Protein AF-A0A438E228-F1 (afdb_monomer_lite)

Sequence (140 aa):
MLTSPVPRIRSSVRLMSAAWNVSDANQFQRDSKQSRMDGAVSITTAISANVNNIHVFNGTNFKNWKEHVIIVLGCMDLDYALREDCPPNLTSVSTAEQRSTMEKWEQSNRMNLMIMKHSILEAIRGAIPDEPEPRHSWTR

Organism: Vitis vinifera (NCBI:txid29760)

Radius of gyration: 23.84 Å; chains: 1; bounding box: 52×94×46 Å

pLDDT: mean 73.13, std 18.23, range [35.41, 95.56]

Secondary structure (DSSP, 8-state):
-PPPPPP--------S-SPPPHHHHHHHHHHHHHHHHHHHHHHHHHHHHHHTTS--B-SS-HHHHHHHHHHHHHHTT--HHHHSPPPPPP-TT--HHHHHHHHHHHHHHHHHHHHHHHTB-HHHHTTS-SS---------

Structure (mmCIF, N/CA/C/O backbone):
data_AF-A0A438E228-F1
#
_entry.id   AF-A0A438E228-F1
#
loop_
_atom_site.group_PDB
_atom_site.id
_atom_site.type_symbol
_atom_site.label_atom_id
_atom_site.label_alt_id
_atom_site.label_comp_id
_atom_site.label_asym_id
_atom_site.label_entity_id
_atom_site.label_seq_id
_atom_site.pdbx_PDB_ins_code
_atom_site.Cartn_x
_atom_site.Cartn_y
_atom_site.Cartn_z
_atom_site.occupancy
_atom_site.B_iso_or_equiv
_atom_site.auth_seq_id
_atom_site.auth_comp_id
_atom_site.auth_asym_id
_atom_site.auth_atom_id
_atom_site.pdbx_PDB_model_num
ATOM 1 N N . MET A 1 1 ? 24.508 58.964 -0.647 1.00 37.16 1 MET A N 1
ATOM 2 C CA . MET A 1 1 ? 23.480 58.053 -1.193 1.00 37.16 1 MET A CA 1
ATOM 3 C C . MET A 1 1 ? 24.159 56.732 -1.513 1.00 37.16 1 MET A C 1
ATOM 5 O O . MET A 1 1 ? 25.148 56.744 -2.231 1.00 37.16 1 MET A O 1
ATOM 9 N N . LEU A 1 2 ? 23.725 55.650 -0.864 1.00 37.00 2 LEU A N 1
ATOM 10 C CA . LEU A 1 2 ? 24.321 54.311 -0.938 1.00 37.00 2 LEU A CA 1
ATOM 11 C C . LEU A 1 2 ? 23.979 53.649 -2.279 1.00 37.00 2 LEU A C 1
ATOM 13 O O . LEU A 1 2 ? 22.807 53.586 -2.640 1.00 37.00 2 LEU A O 1
ATOM 17 N N . THR A 1 3 ? 24.977 53.138 -2.997 1.00 41.09 3 THR A N 1
ATOM 18 C CA . THR A 1 3 ? 24.772 52.285 -4.173 1.00 41.09 3 THR A CA 1
ATOM 19 C C . THR A 1 3 ? 24.939 50.826 -3.750 1.00 41.09 3 THR A C 1
ATOM 21 O O . THR A 1 3 ? 25.944 50.445 -3.156 1.00 41.09 3 THR A O 1
ATOM 24 N N . SER A 1 4 ? 23.908 50.016 -3.990 1.00 35.41 4 SER A N 1
ATOM 25 C CA . SER A 1 4 ? 23.897 48.581 -3.690 1.00 35.41 4 SER A CA 1
ATOM 26 C C . SER A 1 4 ? 24.301 47.792 -4.945 1.00 35.41 4 SER A C 1
ATOM 28 O O . SER A 1 4 ? 23.861 48.169 -6.036 1.00 35.41 4 SER A O 1
ATOM 30 N N . PRO A 1 5 ? 25.116 46.723 -4.861 1.00 39.94 5 PRO A N 1
ATOM 31 C CA . PRO A 1 5 ? 25.478 45.932 -6.030 1.00 39.94 5 PRO A CA 1
ATOM 32 C C . PRO A 1 5 ? 24.398 44.893 -6.382 1.00 39.94 5 PRO A C 1
ATOM 34 O O . PRO A 1 5 ? 23.823 44.230 -5.521 1.00 39.94 5 PRO A O 1
ATOM 37 N N . VAL A 1 6 ? 24.151 44.749 -7.685 1.00 37.91 6 VAL A N 1
ATOM 38 C CA . VAL A 1 6 ? 23.207 43.800 -8.297 1.00 37.91 6 VAL A CA 1
ATOM 39 C C . VAL A 1 6 ? 23.636 42.343 -8.027 1.00 37.91 6 VAL A C 1
ATOM 41 O O . VAL A 1 6 ? 24.813 42.023 -8.222 1.00 37.91 6 VAL A O 1
ATOM 44 N N . PRO A 1 7 ? 22.724 41.423 -7.647 1.00 37.00 7 PRO A N 1
ATOM 45 C CA . PRO A 1 7 ? 23.058 40.014 -7.458 1.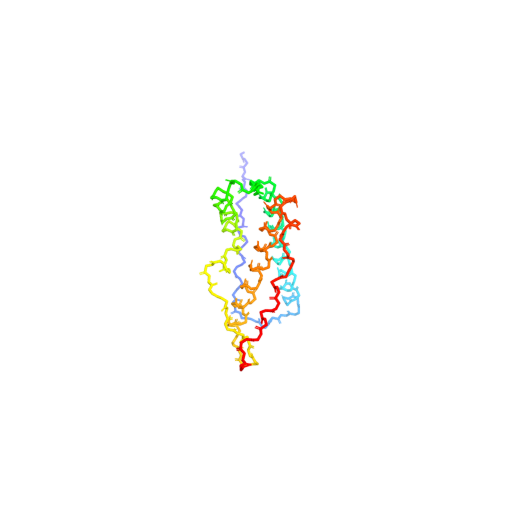00 37.00 7 PRO A CA 1
ATOM 46 C C . PRO A 1 7 ? 23.410 39.340 -8.788 1.00 37.00 7 PRO A C 1
ATOM 48 O O . PRO A 1 7 ? 22.610 39.290 -9.724 1.00 37.00 7 PRO A O 1
ATOM 51 N N . ARG A 1 8 ? 24.618 38.781 -8.867 1.00 38.84 8 ARG A N 1
ATOM 52 C CA . ARG A 1 8 ? 25.073 37.975 -10.001 1.00 38.84 8 ARG A CA 1
ATOM 53 C C . ARG A 1 8 ? 24.474 36.574 -9.872 1.00 38.84 8 ARG A C 1
ATOM 55 O O . ARG A 1 8 ? 24.931 35.774 -9.060 1.00 38.84 8 ARG A O 1
ATOM 62 N N . ILE A 1 9 ? 23.449 36.282 -10.668 1.00 43.34 9 ILE A N 1
ATOM 63 C CA . ILE A 1 9 ? 22.897 34.931 -10.812 1.00 43.34 9 ILE A CA 1
ATOM 64 C C . ILE A 1 9 ? 24.007 34.042 -11.388 1.00 43.34 9 ILE A C 1
ATOM 66 O O . ILE A 1 9 ? 24.452 34.245 -12.518 1.00 43.34 9 ILE A O 1
ATOM 70 N N . ARG A 1 10 ? 24.497 33.076 -10.604 1.00 37.41 10 ARG A N 1
ATOM 71 C CA . ARG A 1 10 ? 25.455 32.074 -11.082 1.00 37.41 10 ARG A CA 1
ATOM 72 C C . ARG A 1 10 ? 24.677 31.013 -11.853 1.00 37.41 10 ARG A C 1
ATOM 74 O O . ARG A 1 10 ? 24.060 30.133 -11.262 1.00 37.41 10 ARG A O 1
ATOM 81 N N . SER A 1 11 ? 24.693 31.121 -13.174 1.00 42.69 11 SER A N 1
ATOM 82 C CA . SER A 1 11 ? 24.216 30.080 -14.075 1.00 42.69 11 SER A CA 1
ATOM 83 C C . SER A 1 11 ? 25.070 28.819 -13.913 1.00 42.69 11 SER A C 1
ATOM 85 O O . SER A 1 11 ? 26.295 28.860 -14.010 1.00 42.69 11 SER A O 1
ATOM 87 N N . SER A 1 12 ? 24.423 27.679 -13.680 1.00 42.59 12 SER A N 1
ATOM 88 C CA . SER A 1 12 ? 25.042 26.368 -13.881 1.00 42.59 12 SER A CA 1
ATOM 89 C C . SER A 1 12 ? 24.096 25.480 -14.677 1.00 42.59 12 SER A C 1
ATOM 91 O O . SER A 1 12 ? 23.597 24.472 -14.192 1.00 42.59 12 SER A O 1
ATOM 93 N N . VAL A 1 13 ? 23.854 25.873 -15.926 1.00 47.88 13 VAL A N 1
ATOM 94 C CA . VAL A 1 13 ? 23.432 24.932 -16.965 1.00 47.88 13 VAL A CA 1
ATOM 95 C C . VAL A 1 13 ? 24.723 24.403 -17.584 1.00 47.88 13 VAL A C 1
ATOM 97 O O . VAL A 1 13 ? 25.383 25.104 -18.350 1.00 47.88 13 VAL A O 1
ATOM 100 N N . ARG A 1 14 ? 25.148 23.201 -17.180 1.00 48.97 14 ARG A N 1
ATOM 101 C CA . ARG A 1 14 ? 26.323 22.536 -17.757 1.00 48.97 14 ARG A CA 1
ATOM 102 C C . ARG A 1 14 ? 25.879 21.860 -19.055 1.00 48.97 14 ARG A C 1
ATOM 104 O O . ARG A 1 14 ? 25.091 20.921 -19.024 1.00 48.97 14 ARG A O 1
ATOM 111 N N . LEU A 1 15 ? 26.353 22.383 -20.184 1.00 40.00 15 LEU A N 1
ATOM 112 C CA . LEU A 1 15 ? 26.158 21.803 -21.512 1.00 40.00 15 LEU A CA 1
ATOM 113 C C . LEU A 1 15 ? 26.700 20.362 -21.547 1.00 40.00 15 LEU A C 1
ATOM 115 O O . LEU A 1 15 ? 27.805 20.094 -21.071 1.00 40.00 15 LEU A O 1
ATOM 119 N N . MET A 1 16 ? 25.913 19.441 -22.109 1.00 41.88 16 MET A N 1
ATOM 120 C CA . MET A 1 16 ? 26.294 18.048 -22.345 1.00 41.88 16 MET A CA 1
ATOM 121 C C . MET A 1 16 ? 27.388 17.974 -23.416 1.00 41.88 16 MET A C 1
ATOM 123 O O . MET A 1 16 ? 27.078 18.144 -24.592 1.00 41.88 16 MET A O 1
ATOM 127 N N . SER A 1 17 ? 28.641 17.725 -23.022 1.00 51.22 17 SER A N 1
ATOM 128 C CA . SER A 1 17 ? 29.645 16.949 -23.785 1.00 51.22 17 SER A CA 1
ATOM 129 C C . SER A 1 17 ? 31.025 17.021 -23.123 1.00 51.22 17 SER A C 1
ATOM 131 O O . SER A 1 17 ? 31.789 17.946 -23.375 1.00 51.22 17 SER A O 1
ATOM 133 N N . ALA A 1 18 ? 31.349 16.035 -22.285 1.00 52.47 18 ALA A N 1
ATOM 134 C CA . ALA A 1 18 ? 32.702 15.529 -22.017 1.00 52.47 18 ALA A CA 1
ATOM 135 C C . ALA A 1 18 ? 32.564 14.306 -21.097 1.00 52.47 18 ALA A C 1
ATOM 137 O O . ALA A 1 18 ? 31.696 14.296 -20.225 1.00 52.47 18 ALA A O 1
ATOM 138 N N . ALA A 1 19 ? 33.369 13.266 -21.317 1.00 60.22 19 ALA A N 1
ATOM 139 C CA . ALA A 1 19 ? 33.315 12.019 -20.559 1.00 60.22 19 ALA A CA 1
ATOM 140 C C . ALA A 1 19 ? 33.327 12.268 -19.038 1.00 60.22 19 ALA A C 1
ATOM 142 O O . ALA A 1 19 ? 34.140 13.047 -18.537 1.00 60.22 19 ALA A O 1
ATOM 143 N N . TRP A 1 20 ? 32.415 11.602 -18.323 1.00 65.31 20 TRP A N 1
ATOM 144 C CA . TRP A 1 20 ? 32.310 11.650 -16.864 1.00 65.31 20 TRP A CA 1
ATOM 145 C C . TRP A 1 20 ? 33.666 11.331 -16.225 1.00 65.31 20 TRP A C 1
ATOM 147 O O . TRP A 1 20 ? 34.258 10.292 -16.519 1.00 65.31 20 TRP A O 1
ATOM 157 N N . ASN A 1 21 ? 34.164 12.208 -15.351 1.00 83.81 21 ASN A N 1
ATOM 158 C CA . ASN A 1 21 ? 35.365 11.913 -14.569 1.00 83.81 21 ASN A CA 1
ATOM 159 C C . ASN A 1 21 ? 35.002 11.186 -13.257 1.00 83.81 21 ASN A C 1
ATOM 161 O O . ASN A 1 21 ? 33.838 11.103 -12.859 1.00 83.81 21 ASN A O 1
ATOM 165 N N . VAL A 1 22 ? 36.017 10.663 -12.563 1.00 78.56 22 VAL A N 1
ATOM 166 C CA . VAL A 1 22 ? 35.849 9.918 -11.298 1.00 78.56 22 VAL A CA 1
ATOM 167 C C . VAL A 1 22 ? 35.140 10.752 -10.222 1.00 78.56 22 VAL A C 1
ATOM 169 O O . VAL A 1 22 ? 34.357 10.218 -9.437 1.00 78.56 22 VAL A O 1
ATOM 172 N N . SER A 1 23 ? 35.370 12.066 -10.188 1.00 81.69 23 SER A N 1
ATOM 173 C CA . SER A 1 23 ? 34.722 12.963 -9.228 1.00 81.69 23 SER A CA 1
ATOM 174 C C . SER A 1 23 ? 33.227 13.104 -9.499 1.00 81.69 23 SER A C 1
ATOM 176 O O . SER A 1 23 ? 32.443 13.076 -8.551 1.00 81.69 23 SER A O 1
ATOM 178 N N . ASP A 1 24 ? 32.824 13.191 -10.768 1.00 85.00 24 ASP A N 1
ATOM 179 C CA . ASP A 1 24 ? 31.416 13.259 -11.154 1.00 85.00 24 ASP A CA 1
ATOM 180 C C . ASP A 1 24 ? 30.688 11.937 -10.813 1.00 85.00 24 ASP A C 1
ATOM 182 O O . ASP A 1 24 ? 29.572 11.957 -10.292 1.00 85.00 24 ASP A O 1
ATOM 186 N N . ALA A 1 25 ? 31.341 10.782 -11.005 1.00 72.69 25 ALA A N 1
ATOM 187 C CA . ALA A 1 25 ? 30.795 9.474 -10.619 1.00 72.69 25 ALA A CA 1
ATOM 188 C C . ALA A 1 25 ? 30.622 9.331 -9.094 1.00 72.69 25 ALA A C 1
ATOM 190 O O . ALA A 1 25 ? 29.584 8.868 -8.613 1.00 72.69 25 ALA A O 1
ATOM 191 N N . ASN A 1 26 ? 31.611 9.775 -8.315 1.00 84.62 26 ASN A N 1
ATOM 192 C CA . ASN A 1 26 ? 31.530 9.776 -6.854 1.00 84.62 26 ASN A CA 1
ATOM 193 C C . ASN A 1 26 ? 30.458 10.743 -6.334 1.00 84.62 26 ASN A C 1
ATOM 195 O O . ASN A 1 26 ? 29.793 10.442 -5.342 1.00 84.62 26 ASN A O 1
ATOM 199 N N . GLN A 1 27 ? 30.270 11.887 -6.998 1.00 76.75 27 GLN A N 1
ATOM 200 C CA . GLN A 1 27 ? 29.206 12.831 -6.670 1.00 76.75 27 GLN A CA 1
ATOM 201 C C . GLN A 1 27 ? 27.830 12.214 -6.931 1.00 76.75 27 GLN A C 1
ATOM 203 O O . GLN A 1 27 ? 27.004 12.210 -6.028 1.00 76.75 27 GLN A O 1
ATOM 208 N N . PHE A 1 28 ? 27.625 11.583 -8.089 1.00 73.50 28 PHE A N 1
ATOM 209 C CA . PHE A 1 28 ? 26.378 10.879 -8.395 1.00 73.50 28 PHE A CA 1
ATOM 210 C C . PHE A 1 28 ? 26.061 9.777 -7.374 1.00 73.50 28 PHE A C 1
ATOM 212 O O . PHE A 1 28 ? 24.922 9.630 -6.942 1.00 73.50 28 PHE A O 1
ATOM 219 N N . GLN A 1 29 ? 27.071 9.021 -6.935 1.00 68.69 29 GLN A N 1
ATOM 220 C CA . GLN A 1 29 ? 26.897 8.012 -5.886 1.00 68.69 29 GLN A CA 1
ATOM 221 C C . GLN A 1 29 ? 26.500 8.630 -4.540 1.00 68.69 29 GLN A C 1
ATOM 223 O O . GLN A 1 29 ? 25.649 8.073 -3.846 1.00 68.69 29 GLN A O 1
ATOM 228 N N . ARG A 1 30 ? 27.085 9.775 -4.162 1.00 76.06 30 ARG A N 1
ATOM 229 C CA . ARG A 1 30 ? 26.685 10.507 -2.951 1.00 76.06 30 ARG A CA 1
ATOM 230 C C . ARG A 1 30 ? 25.270 11.048 -3.065 1.00 76.06 30 ARG A C 1
ATOM 232 O O . ARG A 1 30 ? 24.494 10.834 -2.144 1.00 76.06 30 ARG A O 1
ATOM 239 N N . ASP A 1 31 ? 24.928 11.661 -4.188 1.00 67.44 31 ASP A N 1
ATOM 240 C CA . ASP A 1 31 ? 23.605 12.236 -4.425 1.00 67.44 31 ASP A CA 1
ATOM 241 C C . ASP A 1 31 ? 22.534 11.140 -4.473 1.00 67.44 31 ASP A C 1
ATOM 243 O O . ASP A 1 31 ? 21.464 11.293 -3.896 1.00 67.44 31 ASP A O 1
ATOM 247 N N . SER A 1 32 ? 22.846 9.982 -5.063 1.00 62.00 32 SER A N 1
ATOM 248 C CA . SER A 1 32 ? 21.977 8.802 -5.044 1.00 62.00 32 SER A CA 1
ATOM 249 C C . SER A 1 32 ? 21.795 8.251 -3.628 1.00 62.00 32 SER A C 1
ATOM 251 O O . SER A 1 32 ? 20.670 7.984 -3.212 1.00 62.00 32 SER A O 1
ATOM 253 N N . LYS A 1 33 ? 22.876 8.108 -2.848 1.00 70.38 33 LYS A N 1
ATOM 254 C CA . LYS A 1 33 ? 22.790 7.679 -1.442 1.00 70.38 33 LYS A CA 1
ATOM 255 C C . LYS A 1 33 ? 21.995 8.679 -0.602 1.00 70.38 33 LYS A C 1
ATOM 257 O O . LYS A 1 33 ? 21.144 8.250 0.168 1.00 70.38 33 LYS A O 1
ATOM 262 N N . GLN A 1 34 ? 22.232 9.976 -0.779 1.00 64.38 34 GLN A N 1
ATOM 263 C CA . GLN A 1 34 ? 21.528 11.042 -0.073 1.00 64.38 34 GLN A CA 1
ATOM 264 C C . GLN A 1 34 ? 20.047 11.062 -0.448 1.00 64.38 34 GLN A C 1
ATOM 266 O O . GLN A 1 34 ? 19.217 11.007 0.441 1.00 64.38 34 GLN A O 1
ATOM 271 N N . SER A 1 35 ? 19.707 10.995 -1.735 1.00 67.50 35 SER A N 1
ATOM 272 C CA . SER A 1 35 ? 18.322 10.902 -2.209 1.00 67.50 35 SER A CA 1
ATOM 273 C C . SER A 1 35 ? 17.598 9.669 -1.653 1.00 67.50 35 SER A C 1
ATOM 275 O O . SER A 1 35 ? 16.450 9.768 -1.222 1.00 67.50 35 SER A O 1
ATOM 277 N N . ARG A 1 36 ? 18.277 8.513 -1.584 1.00 64.62 36 ARG A N 1
ATOM 278 C CA . ARG A 1 36 ? 17.733 7.305 -0.940 1.00 64.62 36 ARG A CA 1
ATOM 279 C C . ARG A 1 36 ? 17.503 7.509 0.557 1.00 64.62 36 ARG A C 1
ATOM 281 O O . ARG A 1 36 ? 16.487 7.048 1.069 1.00 64.62 36 ARG A O 1
ATOM 288 N N . MET A 1 37 ? 18.424 8.178 1.253 1.00 62.88 37 MET A N 1
ATOM 289 C CA . MET A 1 37 ? 18.266 8.496 2.674 1.00 62.88 37 MET A CA 1
ATOM 290 C C . MET A 1 37 ? 17.169 9.532 2.911 1.00 62.88 37 MET A C 1
ATOM 292 O O . MET A 1 37 ? 16.365 9.326 3.805 1.00 62.88 37 MET A O 1
ATOM 296 N N . ASP A 1 38 ? 17.076 10.585 2.105 1.00 63.50 38 ASP A N 1
ATOM 297 C CA . ASP A 1 38 ? 16.048 11.624 2.211 1.00 63.50 38 ASP A CA 1
ATOM 298 C C . ASP A 1 38 ? 14.656 11.035 1.966 1.00 63.50 38 ASP A C 1
ATOM 300 O O . ASP A 1 38 ? 13.727 11.303 2.728 1.00 63.50 38 ASP A O 1
ATOM 304 N N . GLY A 1 39 ? 14.526 10.150 0.971 1.00 60.59 39 GLY A N 1
ATOM 305 C CA . GLY A 1 39 ? 13.312 9.366 0.750 1.00 60.59 39 GLY A CA 1
ATOM 306 C C . GLY A 1 39 ? 12.980 8.470 1.946 1.00 60.59 39 GLY A C 1
ATOM 307 O O . GLY A 1 39 ? 11.852 8.482 2.431 1.00 60.59 39 GLY A O 1
ATOM 308 N N . ALA A 1 40 ? 13.961 7.743 2.489 1.00 59.62 40 ALA A N 1
ATOM 309 C CA . ALA A 1 40 ? 13.758 6.892 3.663 1.00 59.62 40 ALA A CA 1
ATOM 310 C C . ALA A 1 40 ? 13.406 7.691 4.933 1.00 59.62 40 ALA A C 1
ATOM 312 O O . ALA A 1 40 ? 12.540 7.268 5.697 1.00 59.62 40 ALA A O 1
ATOM 313 N N . VAL A 1 41 ? 14.032 8.848 5.160 1.00 64.69 41 VAL A N 1
ATOM 314 C CA . VAL A 1 41 ? 13.767 9.758 6.287 1.00 64.69 41 VAL A CA 1
ATOM 315 C C . VAL A 1 41 ? 12.388 10.396 6.145 1.00 64.69 41 VAL A C 1
ATOM 317 O O . VAL A 1 41 ? 11.645 10.451 7.126 1.00 64.69 41 VAL A O 1
ATOM 320 N N . SER A 1 42 ? 12.006 10.810 4.934 1.00 68.88 42 SER A N 1
ATOM 321 C CA . SER A 1 42 ? 10.672 11.336 4.632 1.00 68.88 42 SER A CA 1
ATOM 322 C C . SER A 1 42 ? 9.589 10.285 4.894 1.00 68.88 42 SER A C 1
ATOM 324 O O . SER A 1 42 ? 8.654 10.551 5.649 1.00 68.88 42 SER A O 1
ATOM 326 N N . ILE A 1 43 ? 9.777 9.057 4.395 1.00 61.84 43 ILE A N 1
ATOM 327 C CA . ILE A 1 43 ? 8.870 7.931 4.650 1.00 61.84 43 ILE A CA 1
ATOM 328 C C . ILE A 1 43 ? 8.814 7.616 6.147 1.00 61.84 43 ILE A C 1
ATOM 330 O O . ILE A 1 43 ? 7.729 7.514 6.699 1.00 61.84 43 ILE A O 1
ATOM 334 N N . THR A 1 44 ? 9.949 7.515 6.843 1.00 62.72 44 THR A N 1
ATOM 335 C CA . THR A 1 44 ? 9.980 7.172 8.280 1.00 62.72 44 THR A CA 1
ATOM 336 C C . THR A 1 44 ? 9.286 8.234 9.134 1.00 62.72 44 THR A C 1
ATOM 338 O O . THR A 1 44 ? 8.528 7.901 10.046 1.00 62.72 44 THR A O 1
ATOM 341 N N . THR A 1 45 ? 9.484 9.512 8.810 1.00 65.06 45 THR A N 1
ATOM 342 C CA . THR A 1 45 ? 8.821 10.627 9.500 1.00 65.06 45 THR A CA 1
ATOM 343 C C . THR A 1 45 ? 7.315 10.594 9.242 1.00 65.06 45 THR A C 1
ATOM 345 O O . THR A 1 45 ? 6.539 10.667 10.196 1.00 65.06 45 THR A O 1
ATOM 348 N N . ALA A 1 46 ? 6.898 10.379 7.989 1.00 62.88 46 ALA A N 1
ATOM 349 C CA . ALA A 1 46 ? 5.492 10.229 7.621 1.00 62.88 46 ALA A CA 1
ATOM 350 C C . ALA A 1 46 ? 4.843 9.011 8.300 1.00 62.88 46 ALA A C 1
ATOM 352 O O . ALA A 1 46 ? 3.738 9.131 8.819 1.00 62.88 46 ALA A O 1
ATOM 353 N N . ILE A 1 47 ? 5.542 7.870 8.392 1.00 64.88 47 ILE A N 1
ATOM 354 C CA . ILE A 1 47 ? 5.070 6.684 9.125 1.00 64.88 47 ILE A CA 1
ATOM 355 C C . ILE A 1 47 ? 4.868 7.057 10.592 1.00 64.88 47 ILE A C 1
ATOM 357 O O . ILE A 1 47 ? 3.786 6.850 11.123 1.00 64.88 47 ILE A O 1
ATOM 361 N N . SER A 1 48 ? 5.875 7.632 11.253 1.00 65.75 48 SER A N 1
ATOM 362 C CA . SER A 1 48 ? 5.792 7.930 12.689 1.00 65.75 48 SER A CA 1
ATOM 363 C C . SER A 1 48 ? 4.679 8.928 13.036 1.00 65.75 48 SER A C 1
ATOM 365 O O . SER A 1 48 ? 3.980 8.752 14.032 1.00 65.75 48 SER A O 1
ATOM 367 N N . ALA A 1 49 ? 4.469 9.947 12.199 1.00 61.69 49 ALA A N 1
ATOM 368 C CA . ALA A 1 49 ? 3.413 10.932 12.391 1.00 61.69 49 ALA A CA 1
ATOM 369 C C . ALA A 1 49 ? 2.027 10.347 12.085 1.00 61.69 49 ALA A C 1
ATOM 371 O O . ALA A 1 49 ? 1.072 10.619 12.808 1.00 61.69 49 ALA A O 1
ATOM 372 N N . ASN A 1 50 ? 1.905 9.524 11.042 1.00 63.78 50 ASN A N 1
ATOM 373 C CA . ASN A 1 50 ? 0.607 9.035 10.588 1.00 63.78 50 ASN A CA 1
ATOM 374 C C . ASN A 1 50 ? 0.143 7.812 11.375 1.00 63.78 50 ASN A C 1
ATOM 376 O O . ASN A 1 50 ? -1.029 7.738 11.719 1.00 63.78 50 ASN A O 1
ATOM 380 N N . VAL A 1 51 ? 1.042 6.888 11.727 1.00 60.44 51 VAL A N 1
ATOM 381 C CA . VAL A 1 51 ? 0.711 5.670 12.483 1.00 60.44 51 VAL A CA 1
ATOM 382 C C . VAL A 1 51 ? 0.132 5.996 13.860 1.00 60.44 51 VAL A C 1
ATOM 384 O O . VAL A 1 51 ? -0.840 5.365 14.264 1.00 60.44 51 VAL A O 1
ATOM 387 N N . ASN A 1 52 ? 0.636 7.036 14.530 1.00 61.00 52 ASN A N 1
ATOM 388 C CA . ASN A 1 52 ? 0.072 7.514 15.798 1.00 61.00 52 ASN A CA 1
ATOM 389 C C . ASN A 1 52 ? -1.343 8.111 15.654 1.00 61.00 52 ASN A C 1
ATOM 391 O O . ASN A 1 52 ? -2.069 8.202 16.640 1.00 61.00 52 ASN A O 1
ATOM 395 N N . ASN A 1 53 ? -1.737 8.509 14.440 1.00 63.34 53 ASN A N 1
ATOM 396 C CA . ASN A 1 53 ? -3.042 9.095 14.127 1.00 63.34 53 ASN A CA 1
ATOM 397 C C . ASN A 1 53 ? -4.015 8.100 13.466 1.00 63.34 53 ASN A C 1
ATOM 399 O O . ASN A 1 53 ? -5.184 8.436 13.253 1.00 63.34 53 ASN A O 1
ATOM 403 N N . ILE A 1 54 ? -3.576 6.877 13.131 1.00 66.38 54 ILE A N 1
ATOM 404 C CA . ILE A 1 54 ? -4.490 5.843 12.640 1.00 66.38 54 ILE A CA 1
ATOM 405 C C . ILE A 1 54 ? -5.377 5.421 13.811 1.00 66.38 54 ILE A C 1
ATOM 407 O O . ILE A 1 54 ? -4.901 4.945 14.840 1.00 66.38 54 ILE A O 1
ATOM 411 N N . HIS A 1 55 ? -6.690 5.569 13.640 1.00 70.25 55 HIS A N 1
ATOM 412 C CA . HIS A 1 55 ? -7.654 5.036 14.593 1.00 70.25 55 HIS A CA 1
ATOM 413 C C . HIS A 1 55 ? -7.458 3.526 14.707 1.00 70.25 55 HIS A C 1
ATOM 415 O O . HIS A 1 55 ? -7.730 2.804 13.754 1.00 70.25 55 HIS A O 1
ATOM 421 N N . VAL A 1 56 ? -7.005 3.052 15.866 1.00 81.00 56 VAL A N 1
ATOM 422 C CA . VAL A 1 56 ? -6.746 1.628 16.101 1.00 81.00 56 VAL A CA 1
ATOM 423 C C . VAL A 1 56 ? -8.004 0.803 15.811 1.00 81.00 56 VAL A C 1
ATOM 425 O O . VAL A 1 56 ? -9.098 1.117 16.294 1.00 81.00 56 VAL A O 1
ATOM 428 N N . PHE A 1 57 ? -7.862 -0.262 15.021 1.00 81.06 57 PHE A N 1
ATOM 429 C CA . PHE A 1 57 ? -8.955 -1.187 14.743 1.00 81.06 57 PHE A CA 1
ATOM 430 C C . PHE A 1 57 ? -9.332 -1.959 16.009 1.00 81.06 57 PHE A C 1
ATOM 432 O O . PHE A 1 57 ? -8.503 -2.675 16.568 1.00 81.06 57 PHE A O 1
ATOM 439 N N . ASN A 1 58 ? -10.589 -1.835 16.441 1.00 81.19 58 ASN A N 1
ATOM 440 C CA . ASN A 1 58 ? -11.098 -2.412 17.692 1.00 81.19 58 ASN A CA 1
ATOM 441 C C . ASN A 1 58 ? -12.182 -3.486 17.478 1.00 81.19 58 ASN A C 1
ATOM 443 O O . ASN A 1 58 ? -12.903 -3.832 18.410 1.00 81.19 58 ASN A O 1
ATOM 447 N N . GLY A 1 59 ? -12.347 -3.971 16.245 1.00 79.25 59 GLY A N 1
ATOM 448 C CA . GLY A 1 59 ? -13.368 -4.960 15.883 1.00 79.25 59 GLY A CA 1
ATOM 449 C C . GLY A 1 59 ? -14.727 -4.368 15.496 1.00 79.25 59 GLY A C 1
ATOM 450 O O . GLY A 1 59 ? -15.457 -4.991 14.733 1.00 79.25 59 GLY A O 1
ATOM 451 N N . THR A 1 60 ? -15.058 -3.151 15.940 1.00 85.81 60 THR A N 1
ATOM 452 C CA . THR A 1 60 ? -16.364 -2.507 15.671 1.00 85.81 60 THR A CA 1
ATOM 453 C C . THR A 1 60 ? -16.292 -1.363 14.655 1.00 85.81 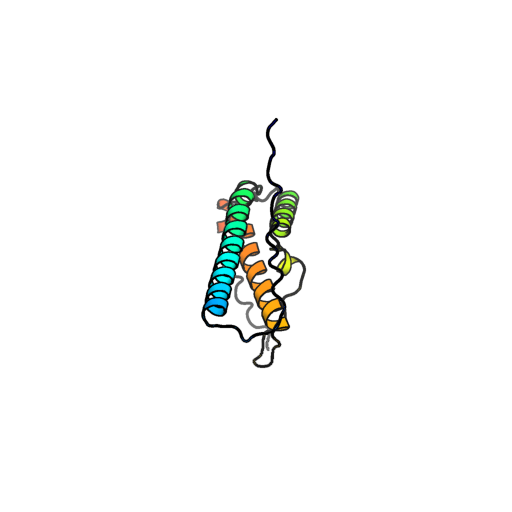60 THR A C 1
ATOM 455 O O . THR A 1 60 ? -17.310 -0.945 14.111 1.00 85.81 60 THR A O 1
ATOM 458 N N . ASN A 1 61 ? -15.089 -0.867 14.356 1.00 86.31 61 ASN A N 1
ATOM 459 C CA . ASN A 1 61 ? -14.852 0.357 13.585 1.00 86.31 61 ASN A CA 1
ATOM 460 C C . ASN A 1 61 ? -14.293 0.122 12.165 1.00 86.31 61 ASN A C 1
ATOM 462 O O . ASN A 1 61 ? -13.670 1.020 11.599 1.00 86.31 61 ASN A O 1
ATOM 466 N N . PHE A 1 62 ? -14.525 -1.057 11.571 1.00 85.69 62 PHE A N 1
ATOM 467 C CA . PHE A 1 62 ? -13.886 -1.492 10.315 1.00 85.69 62 PHE A CA 1
ATOM 468 C C . PHE A 1 62 ? -13.962 -0.468 9.175 1.00 85.69 62 PHE A C 1
ATOM 470 O O . PHE A 1 62 ? -12.949 -0.198 8.535 1.00 85.69 62 PHE A O 1
ATOM 477 N N . LYS A 1 63 ? -15.142 0.116 8.922 1.00 88.94 63 LYS A N 1
ATOM 478 C CA . LYS A 1 63 ? -15.341 1.065 7.815 1.00 88.94 63 LYS A CA 1
ATOM 479 C C . LYS A 1 63 ? -14.425 2.289 7.947 1.00 88.94 63 LYS A C 1
ATOM 481 O O . LYS A 1 63 ? -13.696 2.598 7.010 1.00 88.94 63 LYS A O 1
ATOM 486 N N . ASN A 1 64 ? -14.429 2.923 9.119 1.00 86.69 64 ASN A N 1
ATOM 487 C CA . ASN A 1 64 ? -13.645 4.131 9.382 1.00 86.69 64 ASN A CA 1
ATOM 488 C C . ASN A 1 64 ? -12.144 3.819 9.440 1.00 86.69 64 ASN A C 1
ATOM 490 O O . ASN A 1 64 ? -11.334 4.565 8.898 1.00 86.69 64 ASN A O 1
ATOM 494 N N . TRP A 1 65 ? -11.773 2.690 10.057 1.00 88.12 65 TRP A N 1
ATOM 495 C CA . TRP A 1 65 ? -10.386 2.226 10.090 1.00 88.12 65 TRP A CA 1
ATOM 496 C C . TRP A 1 65 ? -9.834 2.008 8.678 1.00 88.12 65 TRP A C 1
ATOM 498 O O . TRP A 1 65 ? -8.785 2.549 8.336 1.00 88.12 65 TRP A O 1
ATOM 508 N N . LYS A 1 66 ? -10.568 1.273 7.832 1.00 88.38 66 LYS A N 1
ATOM 509 C CA . LYS A 1 66 ? -10.165 0.988 6.451 1.00 88.38 66 LYS A CA 1
ATOM 510 C C . LYS A 1 66 ? -9.973 2.274 5.646 1.00 88.38 66 LYS A C 1
ATOM 512 O O . LYS A 1 66 ? -8.995 2.387 4.916 1.00 88.38 66 LYS A O 1
ATOM 517 N N . GLU A 1 67 ? -10.890 3.230 5.778 1.00 89.00 67 GLU A N 1
ATOM 518 C CA . GLU A 1 67 ? -10.809 4.522 5.090 1.00 89.00 67 GLU A CA 1
ATOM 519 C C . GLU A 1 67 ? -9.562 5.314 5.509 1.00 89.00 67 GLU A C 1
ATOM 521 O O . GLU A 1 67 ? -8.787 5.732 4.650 1.00 89.00 67 GLU A O 1
ATOM 526 N N . HIS A 1 68 ? -9.298 5.432 6.814 1.00 85.12 68 HIS A N 1
ATOM 527 C CA . HIS A 1 68 ? -8.098 6.106 7.320 1.00 85.12 68 HIS A CA 1
ATOM 528 C C . HIS A 1 68 ? -6.802 5.422 6.869 1.00 85.12 68 HIS A C 1
ATOM 530 O O . HIS A 1 68 ? -5.861 6.106 6.469 1.00 85.12 68 HIS A O 1
ATOM 536 N N . VAL A 1 69 ? -6.749 4.086 6.896 1.00 87.06 69 VAL A N 1
ATOM 537 C CA . VAL A 1 69 ? -5.582 3.331 6.418 1.00 87.06 69 VAL A CA 1
ATOM 538 C C . VAL A 1 69 ? -5.330 3.615 4.938 1.00 87.06 69 VAL A C 1
ATOM 540 O O . VAL A 1 69 ? -4.208 3.954 4.579 1.00 87.06 69 VAL A O 1
ATOM 543 N N . ILE A 1 70 ? -6.353 3.546 4.082 1.00 89.00 70 ILE A N 1
ATOM 544 C CA . ILE A 1 70 ? -6.197 3.809 2.642 1.00 89.00 70 ILE A CA 1
ATOM 545 C C . ILE A 1 70 ? -5.688 5.235 2.388 1.00 89.00 70 ILE A C 1
ATOM 547 O O . ILE A 1 70 ? -4.782 5.412 1.575 1.00 89.00 70 ILE A O 1
ATOM 551 N N . ILE A 1 71 ? -6.217 6.238 3.100 1.00 87.62 71 ILE A N 1
ATOM 552 C CA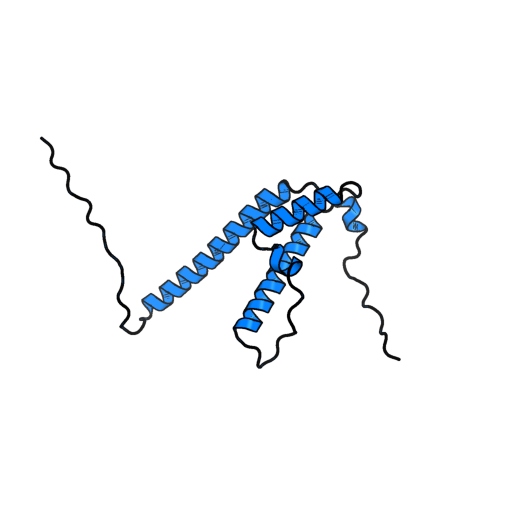 . ILE A 1 71 ? -5.769 7.634 2.974 1.00 87.62 71 ILE A CA 1
ATOM 553 C C . ILE A 1 71 ? -4.289 7.766 3.347 1.00 87.62 71 ILE A C 1
ATOM 555 O O . ILE A 1 71 ? -3.516 8.333 2.579 1.00 87.62 71 ILE A O 1
ATOM 559 N N . VAL A 1 72 ? -3.878 7.212 4.493 1.00 85.75 72 VAL A N 1
ATOM 560 C CA . VAL A 1 72 ? -2.480 7.270 4.948 1.00 85.75 72 VAL A CA 1
ATOM 561 C C . VAL A 1 72 ? -1.545 6.596 3.946 1.00 85.75 72 VAL A C 1
ATOM 563 O O . VAL A 1 72 ? -0.515 7.169 3.602 1.00 85.75 72 VAL A O 1
ATOM 566 N N . LEU A 1 73 ? -1.907 5.411 3.448 1.00 88.75 73 LEU A N 1
ATOM 567 C CA . LEU A 1 73 ? -1.095 4.686 2.470 1.00 88.75 73 LEU A CA 1
ATOM 568 C C . LEU A 1 73 ? -0.986 5.444 1.141 1.00 88.75 73 LEU A C 1
ATOM 570 O O . LEU A 1 73 ? 0.101 5.500 0.568 1.00 88.75 73 LEU A O 1
ATOM 574 N N . GLY A 1 74 ? -2.074 6.073 0.688 1.00 89.12 74 GLY A N 1
ATOM 575 C CA . GLY A 1 74 ? -2.082 6.919 -0.506 1.00 89.12 74 GLY A CA 1
ATOM 576 C C . GLY A 1 74 ? -1.222 8.176 -0.353 1.00 89.12 74 GLY A C 1
ATOM 577 O O . GLY A 1 74 ? -0.446 8.494 -1.245 1.00 89.12 74 GLY A O 1
ATOM 578 N N . CYS A 1 75 ? -1.269 8.857 0.798 1.00 85.19 75 CYS A N 1
ATOM 579 C CA . CYS A 1 75 ? -0.415 10.023 1.072 1.00 85.19 75 CYS A CA 1
ATOM 580 C C . CYS A 1 75 ? 1.086 9.697 1.112 1.00 85.19 75 CYS A C 1
ATOM 582 O O . CYS A 1 75 ? 1.912 10.606 1.077 1.00 85.19 75 CYS A O 1
ATOM 584 N N . MET A 1 76 ? 1.434 8.418 1.234 1.00 85.56 76 MET A N 1
ATOM 585 C CA . MET A 1 76 ? 2.803 7.930 1.352 1.00 85.56 76 MET A CA 1
ATOM 586 C C . MET A 1 76 ? 3.302 7.220 0.088 1.00 85.56 76 MET A C 1
ATOM 588 O O . MET A 1 76 ? 4.401 6.669 0.111 1.00 85.56 76 MET A O 1
ATOM 592 N N . ASP A 1 77 ? 2.498 7.193 -0.981 1.00 87.81 77 ASP A N 1
ATOM 593 C CA . ASP A 1 77 ? 2.752 6.427 -2.210 1.00 87.81 77 ASP A CA 1
ATOM 594 C C . ASP A 1 77 ? 2.997 4.925 -1.957 1.00 87.81 77 ASP A C 1
ATOM 596 O O . ASP A 1 77 ? 3.729 4.244 -2.682 1.00 87.81 77 ASP A O 1
ATOM 600 N N . LEU A 1 78 ? 2.377 4.389 -0.903 1.00 90.50 78 LEU A N 1
ATOM 601 C CA . LEU A 1 78 ? 2.457 2.979 -0.531 1.00 90.50 78 LEU A CA 1
ATOM 602 C C . LEU A 1 78 ? 1.226 2.194 -0.983 1.00 90.50 78 LEU A C 1
ATOM 604 O O . LEU A 1 78 ? 1.200 0.984 -0.824 1.00 90.50 78 LEU A O 1
ATOM 608 N N . ASP A 1 79 ? 0.225 2.812 -1.600 1.00 92.62 79 ASP A N 1
ATOM 609 C CA . ASP A 1 79 ? -1.020 2.176 -2.052 1.00 92.62 79 ASP A CA 1
ATOM 610 C C . ASP A 1 79 ? -0.884 1.334 -3.337 1.00 92.62 79 ASP A C 1
ATOM 612 O O . ASP A 1 79 ? -1.845 0.682 -3.742 1.00 92.62 79 ASP A O 1
ATOM 616 N N . TYR A 1 80 ? 0.292 1.307 -3.974 1.00 93.00 80 TYR A N 1
ATOM 617 C CA . TYR A 1 80 ? 0.494 0.668 -5.280 1.00 93.00 80 TYR A CA 1
ATOM 618 C C . TYR A 1 80 ? 0.036 -0.804 -5.330 1.00 93.00 80 TYR A C 1
ATOM 620 O O . TYR A 1 80 ? -0.761 -1.168 -6.190 1.00 93.00 80 TYR A O 1
ATOM 628 N N . ALA A 1 81 ? 0.439 -1.631 -4.363 1.00 93.81 81 ALA A N 1
ATOM 629 C CA . ALA A 1 81 ? 0.043 -3.040 -4.278 1.00 93.81 81 ALA A CA 1
ATOM 630 C C . ALA A 1 81 ? -1.431 -3.267 -3.888 1.00 93.81 81 ALA A C 1
ATOM 632 O O . ALA A 1 81 ? -1.910 -4.395 -3.939 1.00 93.81 81 ALA A O 1
ATOM 633 N N . LEU A 1 82 ? -2.152 -2.218 -3.468 1.00 90.94 82 LEU A N 1
ATOM 634 C CA . LEU A 1 82 ? -3.600 -2.284 -3.227 1.00 90.94 82 LEU A CA 1
ATOM 635 C C . LEU A 1 82 ? -4.414 -1.989 -4.489 1.00 90.94 82 LEU A C 1
ATOM 637 O O . LEU A 1 82 ? -5.602 -2.304 -4.530 1.00 90.94 82 LEU A O 1
ATOM 641 N N . ARG A 1 83 ? -3.801 -1.331 -5.476 1.00 93.19 83 ARG A N 1
ATOM 642 C CA . ARG A 1 83 ? -4.453 -0.876 -6.711 1.00 93.19 83 ARG A CA 1
ATOM 643 C C . ARG A 1 83 ? -4.129 -1.761 -7.901 1.00 93.19 83 ARG A C 1
ATOM 645 O O . ARG A 1 83 ? -4.963 -1.882 -8.789 1.00 93.19 83 ARG A O 1
ATOM 652 N N . GLU A 1 84 ? -2.936 -2.343 -7.899 1.00 93.69 84 GLU A N 1
ATOM 653 C CA . GLU A 1 84 ? -2.432 -3.192 -8.969 1.00 93.69 84 GLU A CA 1
ATOM 654 C C . GLU A 1 84 ? -2.302 -4.641 -8.502 1.00 93.69 84 GLU A C 1
ATOM 656 O O . GLU A 1 84 ? -1.829 -4.922 -7.392 1.00 93.69 84 GLU A O 1
ATOM 661 N N . ASP A 1 85 ? -2.668 -5.564 -9.389 1.00 93.81 85 ASP A N 1
ATOM 662 C CA . ASP A 1 85 ? -2.448 -6.990 -9.181 1.00 93.81 85 ASP A CA 1
ATOM 663 C C . ASP A 1 85 ? -0.949 -7.311 -9.074 1.00 93.81 85 ASP A C 1
ATOM 665 O O . ASP A 1 85 ? -0.089 -6.599 -9.601 1.00 93.81 85 ASP A O 1
ATOM 669 N N . CYS A 1 86 ? -0.633 -8.414 -8.388 1.00 91.44 86 CYS A N 1
ATOM 670 C CA . CYS A 1 86 ? 0.742 -8.890 -8.262 1.00 91.44 86 CYS A CA 1
ATOM 671 C C . CYS A 1 86 ? 1.360 -9.102 -9.657 1.00 91.44 86 CYS A C 1
ATOM 673 O O . CYS A 1 86 ? 0.794 -9.856 -10.461 1.00 91.44 86 CYS A O 1
ATOM 675 N N . PRO A 1 87 ? 2.511 -8.472 -9.962 1.00 92.00 87 PRO A N 1
ATOM 676 C CA . PRO A 1 87 ? 3.181 -8.668 -11.235 1.00 92.00 87 PRO A CA 1
ATOM 677 C C . PRO A 1 87 ? 3.562 -10.140 -11.451 1.00 92.00 87 PRO A C 1
ATOM 679 O O . PRO A 1 87 ? 3.799 -10.877 -10.491 1.00 92.00 87 PRO A O 1
ATOM 682 N N . PRO A 1 88 ? 3.691 -10.590 -12.710 1.00 90.75 88 PRO A N 1
ATOM 683 C CA . PRO A 1 88 ? 4.206 -11.919 -12.999 1.00 90.75 88 PRO A CA 1
ATOM 684 C C . PRO A 1 88 ? 5.604 -12.119 -12.410 1.00 90.75 88 PRO A C 1
ATOM 686 O O . PRO A 1 88 ? 6.427 -11.201 -12.412 1.00 90.75 88 PRO A O 1
ATOM 689 N N . ASN A 1 89 ? 5.892 -13.348 -11.975 1.00 91.31 89 ASN A N 1
ATOM 690 C CA . ASN A 1 89 ? 7.215 -13.715 -11.482 1.00 91.31 89 ASN A CA 1
ATOM 691 C C . ASN A 1 89 ? 8.305 -13.341 -12.492 1.00 91.31 89 ASN A C 1
ATOM 693 O O . ASN A 1 89 ? 8.198 -13.611 -13.692 1.00 91.31 89 ASN A O 1
ATOM 697 N N . LEU A 1 90 ? 9.375 -12.742 -11.977 1.00 92.31 90 LEU A N 1
ATOM 698 C CA . LEU A 1 90 ? 10.517 -12.363 -12.791 1.00 92.31 90 LEU A CA 1
ATOM 699 C C . LEU A 1 90 ? 11.256 -13.606 -13.300 1.00 92.31 90 LEU A C 1
ATOM 701 O O . LEU A 1 90 ? 11.385 -14.617 -12.611 1.00 92.31 90 LEU A O 1
ATOM 705 N N . THR A 1 91 ? 11.790 -13.498 -14.512 1.00 93.44 91 THR A N 1
ATOM 706 C CA . THR A 1 91 ? 12.651 -14.501 -15.145 1.00 93.44 91 THR A CA 1
ATOM 707 C C . THR A 1 91 ? 14.009 -13.883 -15.482 1.00 93.44 91 THR A C 1
ATOM 709 O O . THR A 1 91 ? 14.193 -12.665 -15.412 1.00 93.44 91 THR A O 1
ATOM 712 N N . SER A 1 92 ? 14.981 -14.705 -15.889 1.00 91.69 92 SER A N 1
ATOM 713 C CA . SER A 1 92 ? 16.311 -14.220 -16.293 1.00 91.69 92 SER A CA 1
ATOM 714 C C . SER A 1 92 ? 16.260 -13.207 -17.446 1.00 91.69 92 SER A C 1
ATOM 716 O O . SER A 1 92 ? 17.116 -12.325 -17.521 1.00 91.69 92 SER A O 1
ATOM 718 N N . VAL A 1 93 ? 15.231 -13.288 -18.295 1.00 94.75 93 VAL A N 1
ATOM 719 C CA . VAL A 1 93 ? 15.009 -12.410 -19.453 1.00 94.75 93 VAL A CA 1
ATOM 720 C C . VAL A 1 93 ? 14.106 -11.208 -19.157 1.00 94.75 93 VAL A C 1
ATOM 722 O O . VAL A 1 93 ? 13.851 -10.412 -20.057 1.00 94.75 93 VAL A O 1
ATOM 725 N N . SER A 1 94 ? 13.626 -11.042 -17.918 1.00 94.50 94 SER A N 1
ATOM 726 C CA . SER A 1 94 ? 12.762 -9.912 -17.561 1.00 94.50 94 SER A CA 1
ATOM 727 C C . SER A 1 94 ? 13.451 -8.570 -17.787 1.00 94.50 94 SER A C 1
ATOM 729 O O . SER A 1 94 ? 14.613 -8.388 -17.400 1.00 94.50 94 SER A O 1
ATOM 731 N N . THR A 1 95 ? 12.705 -7.626 -18.361 1.00 95.56 95 THR A N 1
ATOM 732 C CA . THR A 1 95 ? 13.178 -6.274 -18.672 1.00 95.56 95 THR A CA 1
ATOM 733 C C . THR A 1 95 ? 13.446 -5.468 -17.400 1.00 95.56 95 THR A C 1
ATOM 735 O O . THR A 1 95 ? 12.947 -5.788 -16.318 1.00 95.56 95 THR A O 1
ATOM 738 N N . ALA A 1 96 ? 14.235 -4.397 -17.516 1.00 93.69 96 ALA A N 1
ATOM 739 C CA . ALA A 1 96 ? 14.491 -3.492 -16.394 1.00 93.69 96 ALA A CA 1
ATOM 740 C C . ALA A 1 96 ? 13.192 -2.880 -15.834 1.00 93.69 96 ALA A C 1
ATOM 742 O O . ALA A 1 96 ? 13.044 -2.759 -14.621 1.00 93.69 96 ALA A O 1
ATOM 743 N N . GLU A 1 97 ? 12.234 -2.570 -16.708 1.00 93.81 97 GLU A N 1
ATOM 744 C CA . GLU A 1 97 ? 10.913 -2.057 -16.332 1.00 93.81 97 GLU A CA 1
ATOM 745 C C . GLU A 1 97 ? 10.127 -3.083 -15.515 1.00 93.81 97 GLU A C 1
ATOM 747 O O . GLU A 1 97 ? 9.684 -2.764 -14.419 1.00 93.81 97 GLU A O 1
ATOM 752 N N . GLN A 1 98 ? 10.046 -4.339 -15.973 1.00 92.12 98 GLN A N 1
ATOM 753 C CA . GLN A 1 98 ? 9.361 -5.409 -15.237 1.00 92.12 98 GLN A CA 1
ATOM 754 C C . GLN A 1 98 ? 9.954 -5.618 -13.839 1.00 92.12 98 GLN A C 1
ATOM 756 O O . GLN A 1 98 ? 9.219 -5.792 -12.868 1.00 92.12 98 GLN A O 1
ATOM 761 N N . ARG A 1 99 ? 11.287 -5.568 -13.723 1.00 92.25 99 ARG A N 1
ATOM 762 C CA . ARG A 1 99 ? 11.982 -5.680 -12.432 1.00 92.25 99 ARG A CA 1
ATOM 763 C C . ARG A 1 99 ? 11.662 -4.501 -11.514 1.00 92.25 99 ARG A C 1
ATOM 765 O O . ARG A 1 99 ? 11.397 -4.717 -10.338 1.00 92.25 99 ARG A O 1
ATOM 772 N N . SER A 1 100 ? 11.636 -3.281 -12.051 1.00 93.19 100 SER A N 1
ATOM 773 C CA . SER A 1 100 ? 11.281 -2.079 -11.288 1.00 93.19 100 SER A CA 1
ATOM 774 C C . SER A 1 100 ? 9.820 -2.096 -10.828 1.00 93.19 100 SER A C 1
ATOM 776 O O . SER A 1 100 ? 9.537 -1.739 -9.685 1.00 93.19 100 SER A O 1
ATOM 778 N N . THR A 1 101 ? 8.897 -2.563 -11.673 1.00 93.75 101 THR A N 1
ATOM 779 C CA . THR A 1 101 ? 7.486 -2.755 -11.310 1.00 93.75 101 THR A CA 1
ATOM 780 C C . THR A 1 101 ? 7.339 -3.752 -10.163 1.00 93.75 101 THR A C 1
ATOM 782 O O . THR A 1 101 ? 6.635 -3.456 -9.198 1.00 93.75 101 THR A O 1
ATOM 785 N N . MET A 1 102 ? 8.031 -4.895 -10.234 1.00 92.81 102 MET A N 1
ATOM 786 C CA . MET A 1 102 ? 8.032 -5.890 -9.159 1.00 92.81 102 MET A CA 1
ATOM 787 C C . MET A 1 102 ? 8.587 -5.310 -7.852 1.00 92.81 102 MET A C 1
ATOM 789 O O . MET A 1 102 ? 7.927 -5.401 -6.824 1.00 92.81 102 MET A O 1
ATOM 793 N N . GLU A 1 103 ? 9.749 -4.649 -7.889 1.00 93.56 103 GLU A N 1
ATOM 794 C CA . GLU A 1 103 ? 10.366 -4.047 -6.697 1.00 93.56 103 GLU A CA 1
ATOM 795 C C . GLU A 1 103 ? 9.441 -3.013 -6.036 1.00 93.56 103 GLU A C 1
ATOM 797 O O . GLU A 1 103 ? 9.249 -3.025 -4.817 1.00 93.56 103 GLU A O 1
ATOM 802 N N . LYS A 1 104 ? 8.805 -2.153 -6.842 1.00 92.56 104 LYS A N 1
ATOM 803 C CA . LYS A 1 104 ? 7.835 -1.166 -6.355 1.00 92.56 104 LYS A CA 1
ATOM 804 C C . LYS A 1 104 ? 6.624 -1.838 -5.702 1.00 92.56 104 LYS A C 1
ATOM 806 O O . LYS A 1 104 ? 6.179 -1.399 -4.639 1.00 92.56 104 LYS A O 1
ATOM 811 N N . TRP A 1 105 ? 6.095 -2.894 -6.322 1.00 95.50 105 TRP A N 1
ATOM 812 C CA . TRP A 1 105 ? 4.967 -3.658 -5.790 1.00 95.50 105 TRP A CA 1
ATOM 813 C C . TRP A 1 105 ? 5.320 -4.349 -4.472 1.00 95.50 105 TRP A C 1
ATOM 815 O O . TRP A 1 105 ? 4.609 -4.177 -3.484 1.00 95.50 105 TRP A O 1
ATOM 825 N N . GLU A 1 106 ? 6.455 -5.045 -4.404 1.00 93.88 106 GLU A N 1
ATOM 826 C CA . GLU A 1 106 ? 6.913 -5.727 -3.190 1.00 93.88 106 GLU A CA 1
ATOM 827 C C . GLU A 1 106 ? 7.168 -4.751 -2.039 1.00 93.88 106 GLU A C 1
ATOM 829 O O . GLU A 1 106 ? 6.774 -5.011 -0.898 1.00 93.88 106 GLU A O 1
ATOM 834 N N . GLN A 1 107 ? 7.792 -3.603 -2.325 1.00 93.81 107 GLN A N 1
ATOM 835 C CA . GLN A 1 107 ? 8.024 -2.565 -1.326 1.00 93.81 107 GLN A CA 1
ATOM 836 C C . GLN A 1 107 ? 6.704 -2.045 -0.750 1.00 93.81 107 GLN A C 1
ATOM 838 O O . GLN A 1 107 ? 6.553 -1.989 0.474 1.00 93.81 107 GLN A O 1
ATOM 843 N N . SER A 1 108 ? 5.757 -1.694 -1.621 1.00 92.88 108 SER A N 1
ATOM 844 C CA . SER A 1 108 ? 4.421 -1.229 -1.245 1.00 92.88 108 SER A CA 1
ATOM 845 C C . SER A 1 108 ? 3.669 -2.288 -0.429 1.00 92.88 108 SER A C 1
ATOM 847 O O . SER A 1 108 ? 3.200 -1.991 0.670 1.00 92.88 108 SER A O 1
ATOM 849 N N . ASN A 1 109 ? 3.646 -3.544 -0.886 1.00 91.94 109 ASN A N 1
ATOM 850 C CA . ASN A 1 109 ? 2.991 -4.654 -0.194 1.00 91.94 109 ASN A CA 1
ATOM 851 C C . ASN A 1 109 ? 3.570 -4.870 1.215 1.00 91.94 109 ASN A C 1
ATOM 853 O O . ASN A 1 109 ? 2.835 -4.931 2.203 1.00 91.94 109 ASN A O 1
ATOM 857 N N . ARG A 1 110 ? 4.905 -4.907 1.334 1.00 92.56 110 ARG A N 1
ATOM 858 C CA . ARG A 1 110 ? 5.592 -5.086 2.620 1.00 92.56 110 ARG A CA 1
ATOM 859 C C . ARG A 1 110 ? 5.266 -3.961 3.604 1.00 92.56 110 ARG A C 1
ATOM 861 O O . ARG A 1 110 ? 4.989 -4.240 4.769 1.00 92.56 110 ARG A O 1
ATOM 868 N N . MET A 1 111 ? 5.310 -2.703 3.163 1.00 89.44 111 MET A N 1
ATOM 869 C CA . MET A 1 111 ? 5.033 -1.563 4.045 1.00 89.44 111 MET A CA 1
ATOM 870 C C . MET A 1 111 ? 3.558 -1.498 4.451 1.00 89.44 111 MET A C 1
ATOM 872 O O . MET A 1 111 ? 3.267 -1.321 5.635 1.00 89.44 111 MET A O 1
ATOM 876 N N . ASN A 1 112 ? 2.636 -1.722 3.512 1.00 89.94 112 ASN A N 1
ATOM 877 C CA . ASN A 1 112 ? 1.200 -1.741 3.793 1.00 89.94 112 ASN A CA 1
ATOM 878 C C . ASN A 1 112 ? 0.842 -2.777 4.849 1.00 89.94 112 ASN A C 1
ATOM 880 O O . ASN A 1 112 ? 0.106 -2.472 5.785 1.0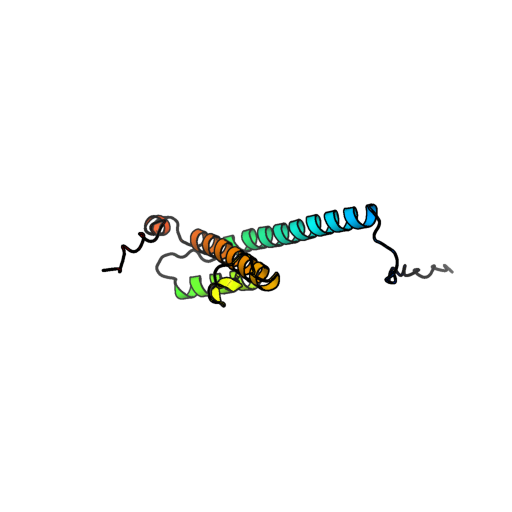0 89.94 112 ASN A O 1
ATOM 884 N N . LEU A 1 113 ? 1.390 -3.989 4.733 1.00 87.31 113 LEU A N 1
ATOM 885 C CA . LEU A 1 113 ? 1.161 -5.053 5.706 1.00 87.31 113 LEU A CA 1
ATOM 886 C C . LEU A 1 113 ? 1.649 -4.668 7.103 1.00 87.31 113 LEU A C 1
ATOM 888 O O . LEU A 1 113 ? 0.939 -4.910 8.077 1.00 87.31 113 LEU A O 1
ATOM 892 N N . MET A 1 114 ? 2.825 -4.046 7.221 1.00 88.31 114 MET A N 1
ATOM 893 C CA . MET A 1 114 ? 3.335 -3.601 8.521 1.00 88.31 114 MET A CA 1
ATOM 894 C C . MET A 1 114 ? 2.452 -2.516 9.145 1.00 88.31 114 MET A C 1
ATOM 896 O O . MET A 1 114 ? 2.136 -2.609 10.330 1.00 88.31 114 MET A O 1
ATOM 900 N N . ILE A 1 115 ? 2.007 -1.535 8.354 1.00 85.12 115 ILE A N 1
ATOM 901 C CA . ILE A 1 115 ? 1.123 -0.456 8.820 1.00 85.12 115 ILE A CA 1
ATOM 902 C C . ILE A 1 115 ? -0.238 -1.023 9.238 1.00 85.12 115 ILE A C 1
ATOM 904 O O . ILE A 1 115 ? -0.708 -0.739 10.338 1.00 85.12 115 ILE A O 1
ATOM 908 N N . MET A 1 116 ? -0.838 -1.889 8.416 1.00 85.25 116 MET A N 1
ATOM 909 C CA . MET A 1 116 ? -2.105 -2.547 8.742 1.00 85.25 116 MET A CA 1
ATOM 910 C C . MET A 1 116 ? -1.989 -3.370 10.027 1.00 85.25 116 MET A C 1
ATOM 912 O O . MET A 1 116 ? -2.787 -3.164 10.938 1.00 85.25 116 MET A O 1
ATOM 916 N N . LYS A 1 117 ? -0.968 -4.231 10.151 1.00 84.44 117 LYS A N 1
ATOM 917 C CA . LYS A 1 117 ? -0.738 -5.043 11.359 1.00 84.44 117 LYS A CA 1
ATOM 918 C C . LYS A 1 117 ? -0.514 -4.188 12.608 1.00 84.44 117 LYS A C 1
ATOM 920 O O . LYS A 1 117 ? -0.977 -4.565 13.679 1.00 84.44 117 LYS A O 1
ATOM 925 N N . HIS A 1 118 ? 0.191 -3.063 12.488 1.00 82.31 118 HIS A N 1
ATOM 926 C CA . HIS A 1 118 ? 0.418 -2.151 13.610 1.00 82.31 118 HIS A CA 1
ATOM 927 C C . HIS A 1 118 ? -0.848 -1.372 13.998 1.00 82.31 118 HIS A C 1
ATOM 929 O O . HIS A 1 118 ? -1.062 -1.087 15.168 1.00 82.31 118 HIS A O 1
ATOM 935 N N . SER A 1 119 ? -1.717 -1.066 13.034 1.00 82.75 119 SER A N 1
ATOM 936 C CA . SER A 1 119 ? -2.973 -0.346 13.277 1.00 82.75 119 SER A CA 1
ATOM 937 C C . SER A 1 119 ? -4.096 -1.197 13.890 1.00 82.75 119 SER A C 1
ATOM 939 O O . SER A 1 119 ? -5.190 -0.685 14.128 1.00 82.75 119 SER A O 1
ATOM 941 N N . ILE A 1 120 ? -3.858 -2.489 14.130 1.00 82.44 120 ILE A N 1
ATOM 942 C CA . ILE A 1 120 ? -4.810 -3.408 14.762 1.00 82.44 120 ILE A CA 1
ATOM 943 C C . ILE A 1 120 ? -4.519 -3.490 16.259 1.00 82.44 120 ILE A C 1
ATOM 945 O O . ILE A 1 120 ? -3.367 -3.649 16.659 1.00 82.44 120 ILE A O 1
ATOM 949 N N . LEU A 1 121 ? -5.568 -3.425 17.087 1.00 76.88 121 LEU A N 1
ATOM 950 C CA . LEU A 1 121 ? -5.441 -3.557 18.538 1.00 76.88 121 LEU A CA 1
ATOM 951 C C . LEU A 1 121 ? -4.741 -4.874 18.902 1.00 76.88 121 LEU A C 1
ATOM 953 O O . LEU A 1 121 ? -5.148 -5.940 18.440 1.00 76.88 121 LEU A O 1
ATOM 957 N N . GLU A 1 122 ? -3.733 -4.818 19.775 1.00 73.62 122 GLU A N 1
ATOM 958 C CA . GLU A 1 122 ? -2.921 -5.990 20.147 1.00 73.62 122 GLU A CA 1
ATOM 959 C C . GLU A 1 122 ? -3.762 -7.172 20.651 1.00 73.62 122 GLU A C 1
ATOM 961 O O . GLU A 1 122 ? -3.512 -8.316 20.272 1.00 73.62 122 GLU A O 1
ATOM 966 N N . ALA A 1 123 ? -4.821 -6.891 21.419 1.00 67.38 123 ALA A N 1
ATOM 967 C CA . ALA A 1 123 ? -5.751 -7.899 21.933 1.00 67.38 123 ALA A CA 1
ATOM 968 C C . ALA A 1 123 ? -6.483 -8.687 20.827 1.00 67.38 123 ALA A C 1
ATOM 970 O O . ALA A 1 123 ? -6.893 -9.822 21.047 1.00 67.38 123 ALA A O 1
ATOM 971 N N . ILE A 1 124 ? -6.645 -8.094 19.641 1.00 69.94 124 ILE A N 1
ATOM 972 C CA . ILE A 1 124 ? -7.265 -8.720 18.462 1.00 69.94 124 ILE A CA 1
ATOM 973 C C . ILE A 1 124 ? -6.184 -9.314 17.553 1.00 69.94 124 ILE A C 1
ATOM 975 O O . ILE A 1 124 ? -6.404 -10.331 16.900 1.00 69.94 124 ILE A O 1
ATOM 979 N N . ARG A 1 125 ? -4.988 -8.717 17.539 1.00 69.75 125 ARG A N 1
ATOM 980 C CA . ARG A 1 125 ? -3.851 -9.169 16.734 1.00 69.75 125 ARG A CA 1
ATOM 981 C C . ARG A 1 125 ? -3.425 -10.598 17.071 1.00 69.75 125 ARG A C 1
ATOM 983 O O . ARG A 1 125 ? -3.137 -11.352 16.153 1.00 69.75 125 ARG A O 1
ATOM 990 N N . GLY A 1 126 ? -3.452 -10.985 18.348 1.00 64.44 126 GLY A N 1
ATOM 991 C CA . GLY A 1 126 ? -3.145 -12.356 18.782 1.00 64.44 126 GLY A CA 1
ATOM 992 C C . GLY A 1 126 ? -4.144 -13.423 18.310 1.00 64.44 126 GLY A C 1
ATOM 993 O O . GLY A 1 126 ? -3.843 -14.609 18.388 1.00 64.44 126 GLY A O 1
ATOM 994 N N . ALA A 1 127 ? -5.316 -13.020 17.805 1.00 63.91 127 ALA A N 1
ATOM 995 C CA . ALA A 1 127 ? -6.291 -13.926 17.196 1.00 63.91 127 ALA A CA 1
ATOM 996 C C . ALA A 1 127 ? -6.064 -14.129 15.684 1.00 63.91 127 ALA A C 1
ATOM 998 O O . ALA A 1 127 ? -6.743 -14.955 15.075 1.00 63.91 127 ALA A O 1
ATOM 999 N N . ILE A 1 128 ? -5.138 -13.381 15.067 1.00 61.88 128 ILE A N 1
ATOM 1000 C CA . ILE A 1 128 ? -4.792 -13.505 13.648 1.00 61.88 128 ILE A CA 1
ATOM 1001 C C . ILE A 1 128 ? -3.555 -14.410 13.546 1.00 61.88 128 ILE A C 1
ATOM 1003 O O . ILE A 1 128 ? -2.485 -13.997 13.994 1.00 61.88 128 ILE A O 1
ATOM 1007 N N . PRO A 1 129 ? -3.661 -15.625 12.977 1.00 59.88 129 PRO A N 1
ATOM 1008 C CA . PRO A 1 129 ? -2.502 -16.492 12.790 1.00 59.88 129 PRO A CA 1
ATOM 1009 C C . PRO A 1 129 ? -1.470 -15.821 11.870 1.00 59.88 129 PRO A C 1
ATOM 1011 O O . PRO A 1 129 ? -1.829 -15.178 10.881 1.00 59.88 129 PRO A O 1
ATOM 1014 N N . ASP A 1 130 ? -0.183 -15.955 12.203 1.00 60.22 130 ASP A N 1
ATOM 1015 C CA . ASP A 1 130 ? 0.921 -15.280 11.499 1.00 60.22 130 ASP A CA 1
ATOM 1016 C C . ASP A 1 130 ? 1.167 -15.800 10.071 1.00 60.22 130 ASP A C 1
ATOM 1018 O O . ASP A 1 130 ? 1.898 -15.173 9.301 1.00 60.22 130 ASP A O 1
ATOM 1022 N N . GLU A 1 131 ? 0.497 -16.883 9.682 1.00 56.50 131 GLU A N 1
ATOM 1023 C CA . GLU A 1 131 ? 0.631 -17.535 8.388 1.00 56.50 131 GLU A CA 1
ATOM 1024 C C . GLU A 1 131 ? -0.740 -18.059 7.929 1.00 56.50 131 GLU A C 1
ATOM 1026 O O . GLU A 1 131 ? -1.462 -18.674 8.722 1.00 56.50 131 GLU A O 1
ATOM 1031 N N . PRO A 1 132 ? -1.155 -17.834 6.668 1.00 51.06 132 PRO A N 1
ATOM 1032 C CA . PRO A 1 132 ? -2.191 -18.666 6.094 1.00 51.06 132 PRO A CA 1
ATOM 1033 C C . PRO A 1 132 ? -1.597 -20.068 5.963 1.00 51.06 132 PRO A C 1
ATOM 1035 O O . PRO A 1 132 ? -0.692 -20.263 5.154 1.00 51.06 132 PRO A O 1
ATOM 1038 N N . GLU A 1 133 ? -2.104 -21.009 6.766 1.00 54.78 133 GLU A N 1
ATOM 1039 C CA . GLU A 1 133 ? -1.931 -22.457 6.590 1.00 54.78 133 GLU A CA 1
ATOM 1040 C C . GLU A 1 133 ? -1.683 -22.780 5.107 1.00 54.78 133 GLU A C 1
ATOM 1042 O O . GLU A 1 133 ? -2.501 -22.372 4.261 1.00 54.78 133 GLU A O 1
ATOM 1047 N N . PRO A 1 134 ? -0.564 -23.441 4.751 1.00 44.97 134 PRO A N 1
ATOM 1048 C CA . PRO A 1 134 ? -0.276 -23.764 3.367 1.00 44.97 134 PRO A CA 1
ATOM 1049 C C . PRO A 1 134 ? -1.460 -24.568 2.853 1.00 44.97 134 PRO A C 1
ATOM 1051 O O . PRO A 1 134 ? -1.720 -25.671 3.328 1.00 44.97 134 PRO A O 1
ATOM 1054 N N . ARG A 1 135 ? -2.225 -23.977 1.924 1.00 47.91 135 ARG A N 1
ATOM 1055 C CA . ARG A 1 135 ? -3.388 -24.619 1.312 1.00 47.91 135 ARG A CA 1
ATOM 1056 C C . ARG A 1 135 ? -2.941 -25.980 0.806 1.00 47.91 135 ARG A C 1
ATOM 1058 O O . ARG A 1 135 ? -2.276 -26.065 -0.225 1.00 47.91 135 ARG A O 1
ATOM 1065 N N . HIS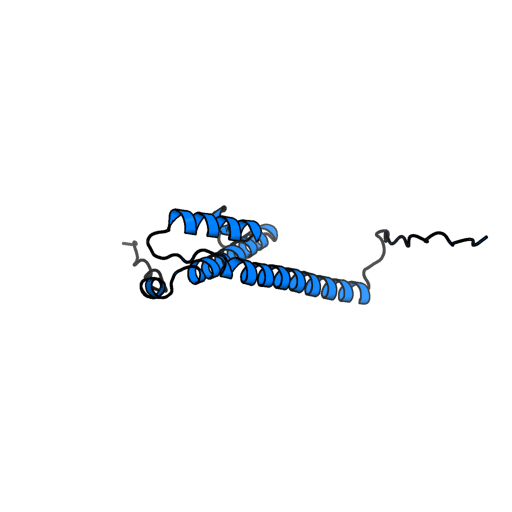 A 1 136 ? -3.284 -27.016 1.567 1.00 48.50 136 HIS A N 1
ATOM 1066 C CA . HIS A 1 136 ? -3.042 -28.394 1.209 1.00 48.50 136 HIS A CA 1
ATOM 1067 C C . HIS A 1 136 ? -3.591 -28.607 -0.203 1.00 48.50 136 HIS A C 1
ATOM 1069 O O . HIS A 1 136 ? -4.783 -28.446 -0.458 1.00 48.50 136 HIS A O 1
ATOM 1075 N N . SER A 1 137 ? -2.651 -28.855 -1.114 1.00 46.31 137 SER A N 1
ATOM 1076 C CA . SER A 1 137 ? -2.770 -29.583 -2.373 1.00 46.31 137 SER A CA 1
ATOM 1077 C C . SER A 1 137 ? -4.194 -29.927 -2.822 1.00 46.31 137 SER A C 1
ATOM 1079 O O . SER A 1 137 ? -4.730 -30.969 -2.450 1.00 46.31 137 SER A O 1
ATOM 1081 N N . TRP A 1 138 ? -4.739 -29.146 -3.753 1.00 39.28 138 TRP A N 1
ATOM 1082 C CA . TRP A 1 138 ? -5.642 -29.711 -4.755 1.00 39.28 138 TRP A CA 1
ATOM 1083 C C . TRP A 1 138 ? -4.828 -30.078 -5.992 1.00 39.28 138 TRP A C 1
ATO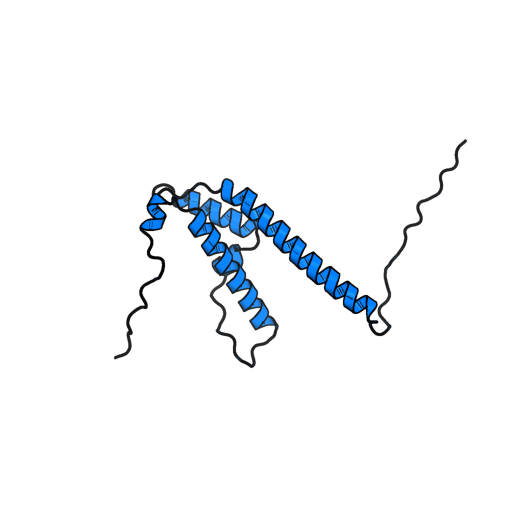M 1085 O O . TRP A 1 138 ? -4.807 -29.350 -6.978 1.00 39.28 138 TRP A O 1
ATOM 1095 N N . THR A 1 139 ? -4.158 -31.227 -5.930 1.00 54.84 139 THR A N 1
ATOM 1096 C CA . THR A 1 139 ? -3.833 -32.016 -7.123 1.00 54.84 139 THR A CA 1
ATOM 1097 C C . THR A 1 139 ? -3.914 -33.498 -6.781 1.00 54.84 139 THR A C 1
ATOM 1099 O O . THR A 1 139 ? -3.017 -34.024 -6.125 1.00 54.84 139 THR A O 1
ATOM 1102 N N . ARG A 1 140 ? -4.960 -34.105 -7.356 1.00 42.31 140 ARG A N 1
ATOM 1103 C CA . ARG A 1 140 ? -5.317 -35.524 -7.480 1.00 42.31 140 ARG A CA 1
ATOM 1104 C C . ARG A 1 140 ? -6.057 -36.170 -6.313 1.00 42.31 140 ARG A C 1
ATOM 1106 O O . ARG A 1 140 ? -5.469 -36.324 -5.228 1.00 42.31 140 ARG A O 1
#

Foldseek 3Di:
DDDDDDDDDDDDPPDDDDDDDPVNVVVVVVVVVVVVVVLVVVLVVLLVVLLVVQQADDPPCVVVNVVSLCVSCVVSVLCLLVVDPQQPDDDPPDDPVSVVSNVSNVSSVVVSVVSNLSSYDPVVSVVDDPDDDPPPDPDD